Protein AF-A0A2D4FKI7-F1 (afdb_monomer_lite)

InterPro domains:
  IPR027094 Mitofusin family [PTHR10465] (5-115)
  IPR027417 P-loop containing nucleoside triphosphate hydrolase [G3DSA:3.40.50.300] (3-115)
  IPR030381 Dynamin-type guanine nucleotide-binding (G) domain [PS51718] (1-115)
  IPR045063 Dynamin, N-terminal [PF00350] (7-113)

Sequence (115 aa):
EYMGGSEEKKSVKTVNQLAHALHQDELLTAGGLVSIMWPNSKCPLLKDDLVLMDSPGIDVTTELDSWIDKFCLDADVFVLVANSESTLMQTEKQFFHKVNARLSRPNIFILNNRW

Organism: Micrurus corallinus (NCBI:txid54390)

Radius of gyration: 16.07 Å; chains: 1; bounding box: 37×36×41 Å

Foldseek 3Di:
DDPDDDPDDDDDPDPVSVVVVCVPPPVDDQPDDDDDDDDCVVPVCVVVVDDDDDHPDLVPDPPLLVCCVPPVLPDQEEEAAAALVDDDDPSSVVSVVSNCVNDPDRHYHYHHPPD

Structure (mmCIF, N/CA/C/O backbone):
data_AF-A0A2D4FKI7-F1
#
_entry.id   AF-A0A2D4FKI7-F1
#
loop_
_atom_site.group_PDB
_atom_site.id
_atom_site.type_symbol
_atom_site.label_atom_id
_atom_site.label_alt_id
_atom_site.label_comp_id
_atom_site.label_asym_id
_atom_site.label_entity_id
_atom_site.label_seq_id
_atom_site.pdbx_PDB_ins_code
_atom_site.Cartn_x
_atom_site.Cartn_y
_atom_site.Cartn_z
_atom_site.occupancy
_atom_site.B_iso_or_equiv
_atom_site.auth_seq_id
_atom_site.auth_comp_id
_atom_site.auth_asym_id
_atom_site.auth_atom_id
_atom_site.pdbx_PDB_model_num
ATOM 1 N N . GLU A 1 1 ? 10.498 -5.648 20.165 1.00 30.94 1 GLU A N 1
ATOM 2 C CA . GLU A 1 1 ? 10.138 -4.470 20.979 1.00 30.94 1 GLU A CA 1
ATOM 3 C C . GLU A 1 1 ? 8.803 -3.951 20.477 1.00 30.94 1 GLU A C 1
ATOM 5 O O . GLU A 1 1 ? 8.653 -3.754 19.277 1.00 30.94 1 GLU A O 1
ATOM 10 N N . TYR A 1 2 ? 7.808 -3.864 21.357 1.00 33.81 2 TYR A N 1
ATOM 11 C CA . TYR A 1 2 ? 6.473 -3.373 21.020 1.00 33.81 2 TYR A CA 1
ATOM 12 C C . TYR A 1 2 ? 6.554 -1.850 20.877 1.00 33.81 2 TYR A C 1
ATOM 14 O O . TYR A 1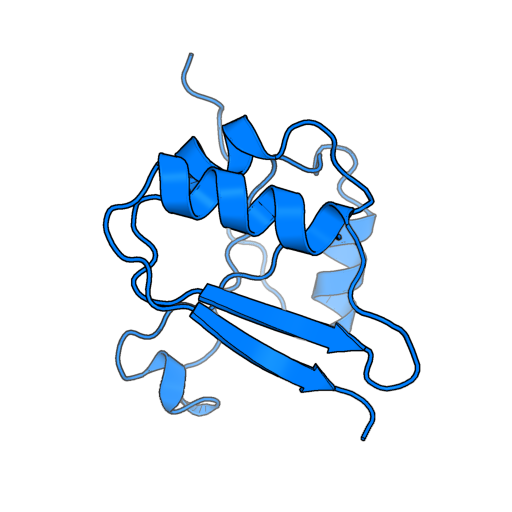 2 ? 6.754 -1.155 21.871 1.00 33.81 2 TYR A O 1
ATOM 22 N N . MET A 1 3 ? 6.470 -1.331 19.649 1.00 40.44 3 MET A N 1
ATOM 23 C CA . MET A 1 3 ? 6.365 0.111 19.434 1.00 40.44 3 MET A CA 1
ATOM 24 C C . MET A 1 3 ? 4.999 0.573 19.937 1.00 40.44 3 MET A C 1
ATOM 26 O O . MET A 1 3 ? 3.968 0.134 19.430 1.00 40.44 3 MET A O 1
ATOM 30 N N . GLY A 1 4 ? 5.012 1.430 20.958 1.00 36.44 4 GLY A N 1
ATOM 31 C CA . GLY A 1 4 ? 3.827 2.080 21.497 1.00 36.44 4 GLY A CA 1
ATOM 32 C C . GLY A 1 4 ? 3.175 2.952 20.434 1.00 36.44 4 GLY A C 1
ATOM 33 O O . GLY A 1 4 ? 3.571 4.095 20.231 1.00 36.44 4 GLY A O 1
ATOM 34 N N . GLY A 1 5 ? 2.175 2.401 19.753 1.00 48.09 5 GLY A N 1
ATOM 35 C CA . GLY A 1 5 ? 1.208 3.200 19.024 1.00 48.09 5 GLY A CA 1
ATOM 36 C C . GLY A 1 5 ? 0.340 3.930 20.039 1.00 48.09 5 GLY A C 1
ATOM 37 O O . GLY A 1 5 ? -0.255 3.310 20.918 1.00 48.09 5 GLY A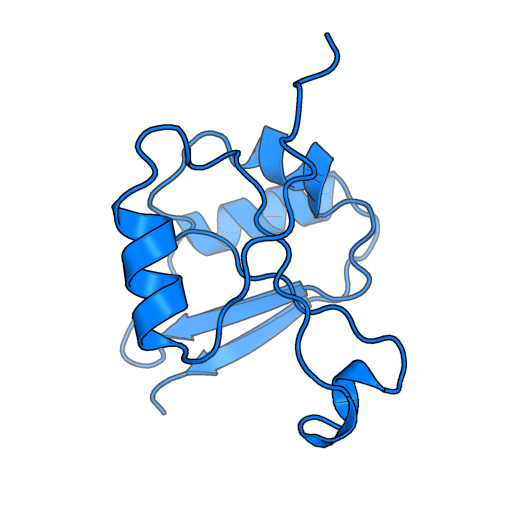 O 1
ATOM 38 N N . SER A 1 6 ? 0.282 5.253 19.939 1.00 53.94 6 SER A N 1
ATOM 39 C CA . SER A 1 6 ? -0.765 6.019 20.601 1.00 53.94 6 SER A CA 1
ATOM 40 C C . SER A 1 6 ? -2.116 5.560 20.036 1.00 53.94 6 SER A C 1
ATOM 42 O O . SER A 1 6 ? -2.419 5.820 18.875 1.00 53.94 6 SER A O 1
ATOM 44 N N . GLU A 1 7 ? -2.938 4.878 20.838 1.00 62.56 7 GLU A N 1
ATOM 45 C CA . GLU A 1 7 ? -4.340 4.566 20.494 1.00 62.56 7 GLU A CA 1
ATOM 46 C C . GLU A 1 7 ? -5.266 5.794 20.644 1.00 62.56 7 GLU A C 1
ATOM 48 O O . GLU A 1 7 ? -6.495 5.682 20.715 1.00 62.56 7 GLU A O 1
ATOM 53 N N . GLU A 1 8 ? -4.692 6.997 20.729 1.00 67.75 8 GLU A N 1
ATOM 54 C CA . GLU A 1 8 ? -5.434 8.225 20.956 1.00 67.75 8 GLU A CA 1
ATOM 55 C C . GLU A 1 8 ? -6.272 8.592 19.725 1.00 67.75 8 GLU A C 1
ATOM 57 O O . GLU A 1 8 ? -5.781 8.999 18.670 1.00 67.75 8 GLU A O 1
ATOM 62 N N . LYS A 1 9 ? -7.592 8.472 19.874 1.00 72.44 9 LYS A N 1
ATOM 63 C CA . LYS A 1 9 ? -8.551 8.827 18.828 1.00 72.44 9 LYS A CA 1
ATOM 64 C C . LYS A 1 9 ? -8.695 10.343 18.745 1.00 72.44 9 LYS A C 1
ATOM 66 O O . LYS A 1 9 ? -9.459 10.947 19.498 1.00 72.44 9 LYS A O 1
ATOM 71 N N . LYS A 1 10 ? -8.008 10.960 17.785 1.00 78.19 10 LYS A N 1
ATOM 72 C CA . LYS A 1 10 ? -8.183 12.382 17.461 1.00 78.19 10 LYS A CA 1
ATOM 73 C C . LYS A 1 10 ? -9.403 12.569 16.554 1.00 78.19 10 LYS A C 1
ATOM 75 O O . LYS A 1 10 ? -9.561 11.888 15.543 1.00 78.19 10 LYS A O 1
ATOM 80 N N . SER A 1 11 ? -10.293 13.493 16.920 1.00 76.38 11 SER A N 1
ATOM 81 C CA . SER A 1 11 ? -11.469 13.808 16.102 1.00 76.38 11 SER A CA 1
ATOM 82 C C . SER A 1 11 ? -11.064 14.649 14.895 1.00 76.38 11 SER A C 1
ATOM 84 O O . SER A 1 11 ? -10.521 15.742 15.046 1.00 76.38 11 SER A O 1
ATOM 86 N N . VAL A 1 12 ? -11.378 14.160 13.699 1.00 75.44 12 VAL A N 1
ATOM 87 C CA . VAL A 1 12 ? -11.111 14.847 12.435 1.00 75.44 12 VAL A CA 1
ATOM 88 C C . VAL A 1 12 ? -12.447 15.200 11.792 1.00 75.44 12 VAL A C 1
ATOM 90 O O . VAL A 1 12 ? -13.220 14.312 11.435 1.00 75.44 12 VAL A O 1
ATOM 93 N N . LYS A 1 13 ? -12.746 16.497 11.650 1.00 75.00 13 LYS A N 1
ATOM 94 C CA . LYS A 1 13 ? -14.001 16.952 11.020 1.00 75.00 13 LYS A CA 1
ATOM 95 C C . LYS A 1 13 ? -13.838 17.231 9.529 1.00 75.00 13 LYS A C 1
ATOM 97 O O . LYS A 1 13 ? -14.811 17.133 8.784 1.00 75.00 13 LYS A O 1
ATOM 102 N N . THR A 1 14 ? -12.630 17.584 9.089 1.00 78.50 14 THR A N 1
ATOM 103 C CA . THR A 1 14 ? -12.321 17.904 7.689 1.00 78.50 14 THR A CA 1
ATOM 104 C C . THR A 1 14 ? -10.970 17.327 7.270 1.00 78.50 14 THR A C 1
ATOM 106 O O . THR A 1 14 ? -10.085 17.129 8.101 1.00 78.50 14 THR A O 1
ATOM 109 N N . VAL A 1 15 ? -10.789 17.103 5.965 1.00 80.19 15 VAL A N 1
ATOM 110 C CA . VAL A 1 15 ? -9.511 16.635 5.397 1.00 80.19 15 VAL A CA 1
ATOM 111 C C . VAL A 1 15 ? -8.385 17.638 5.667 1.00 80.19 15 VAL A C 1
ATOM 113 O O . VAL A 1 15 ? -7.266 17.242 5.962 1.00 80.19 15 VAL A O 1
ATOM 116 N N . ASN A 1 16 ? -8.681 18.940 5.675 1.00 78.19 16 ASN A N 1
ATOM 117 C CA . ASN A 1 16 ? -7.677 19.957 6.000 1.00 78.19 16 ASN A CA 1
ATOM 118 C C . ASN A 1 16 ? -7.199 19.837 7.453 1.00 78.19 16 ASN A C 1
ATOM 120 O O . ASN A 1 16 ? -6.013 19.988 7.719 1.00 78.19 16 ASN A O 1
ATOM 124 N N . GLN A 1 17 ? -8.101 19.536 8.396 1.00 80.62 17 GLN A N 1
ATOM 125 C CA . GLN A 1 17 ? -7.710 19.282 9.786 1.00 80.62 17 GLN A CA 1
ATOM 126 C C . GLN A 1 17 ? -6.841 18.032 9.909 1.00 80.62 17 GLN A C 1
ATOM 128 O O . GLN A 1 17 ? -5.890 18.047 10.682 1.00 80.62 17 GLN A O 1
ATOM 133 N N . LEU A 1 18 ? -7.133 16.986 9.129 1.00 83.06 18 LEU A N 1
ATOM 134 C CA . LEU A 1 18 ? -6.285 15.799 9.057 1.00 83.06 18 LEU A CA 1
ATOM 135 C C . LEU A 1 18 ? -4.883 16.153 8.554 1.00 83.06 18 LEU A C 1
ATOM 137 O O . LEU A 1 18 ? -3.905 15.821 9.209 1.00 83.06 18 LEU A O 1
ATOM 141 N N . ALA A 1 19 ? -4.792 16.866 7.429 1.00 81.81 19 ALA A N 1
ATOM 142 C CA . ALA A 1 19 ? -3.518 17.266 6.839 1.00 81.81 19 ALA A CA 1
ATOM 143 C C . ALA A 1 19 ? -2.682 18.108 7.815 1.00 81.81 19 ALA A C 1
ATOM 145 O O . ALA A 1 19 ? -1.489 17.868 7.979 1.00 81.81 19 ALA A O 1
ATOM 146 N N . HIS A 1 20 ? -3.316 19.048 8.522 1.00 81.81 20 HIS A N 1
ATOM 147 C CA . HIS A 1 20 ? -2.645 19.818 9.567 1.00 81.81 20 HIS A CA 1
ATOM 148 C C . HIS A 1 20 ? -2.202 18.950 10.747 1.00 81.81 20 HIS A C 1
ATOM 150 O O . HIS A 1 20 ? -1.082 19.118 11.215 1.00 81.81 20 HIS A O 1
ATOM 156 N N . ALA A 1 21 ? -3.040 18.024 11.219 1.00 81.94 21 ALA A N 1
ATOM 157 C CA . ALA A 1 21 ? -2.687 17.134 12.322 1.00 81.94 21 ALA A CA 1
ATOM 158 C C . ALA A 1 21 ? -1.498 16.228 11.970 1.00 81.94 21 ALA A C 1
ATOM 160 O O . ALA A 1 21 ? -0.607 16.072 12.795 1.00 81.94 21 ALA A O 1
ATOM 161 N N . LEU A 1 22 ? -1.461 15.696 10.743 1.00 81.56 22 LEU A N 1
ATOM 162 C CA . LEU A 1 22 ? -0.344 14.898 10.229 1.00 81.56 22 LEU A CA 1
ATOM 163 C C . LEU A 1 22 ? 0.940 15.724 10.096 1.00 81.56 22 LEU A C 1
ATOM 165 O O . LEU A 1 22 ? 2.019 15.225 10.380 1.00 81.56 22 LEU A O 1
ATOM 169 N N . HIS A 1 23 ? 0.832 16.987 9.680 1.00 78.56 23 HIS A N 1
ATOM 170 C CA . HIS A 1 23 ? 1.992 17.862 9.514 1.00 78.56 23 HIS A CA 1
ATOM 171 C C . HIS A 1 23 ? 2.592 18.345 10.843 1.00 78.56 23 HIS A C 1
ATOM 173 O O . HIS A 1 23 ? 3.788 18.600 10.918 1.00 78.56 23 HIS A O 1
ATOM 179 N N . GLN A 1 24 ? 1.768 18.520 11.878 1.00 77.75 24 GLN A N 1
ATOM 180 C CA . GLN A 1 24 ? 2.213 18.984 13.199 1.00 77.75 24 GLN A CA 1
ATOM 181 C C . GLN A 1 24 ? 2.829 17.874 14.058 1.00 77.75 24 GLN A C 1
ATOM 183 O O . GLN A 1 24 ? 3.408 18.160 15.103 1.00 77.75 24 GLN A O 1
ATOM 188 N N . ASP A 1 25 ? 2.670 16.616 13.661 1.00 77.50 25 ASP A N 1
ATOM 189 C CA . ASP A 1 25 ? 3.158 15.476 14.420 1.00 77.50 25 ASP A CA 1
ATOM 190 C C . ASP A 1 25 ? 4.588 15.125 13.984 1.00 77.50 25 ASP A C 1
ATOM 192 O O . ASP A 1 25 ? 4.813 14.396 13.022 1.00 77.50 25 ASP A O 1
ATOM 196 N N . GLU A 1 26 ? 5.580 15.662 14.693 1.00 68.50 26 GLU A N 1
ATOM 197 C CA . GLU A 1 26 ? 7.001 15.413 14.400 1.00 68.50 26 GLU A CA 1
ATOM 198 C C . GLU A 1 26 ? 7.428 13.952 14.646 1.00 68.50 26 GLU A C 1
ATOM 200 O O . GLU A 1 26 ? 8.511 13.543 14.228 1.00 68.50 26 GLU A O 1
ATOM 205 N N . LEU A 1 27 ? 6.585 13.148 15.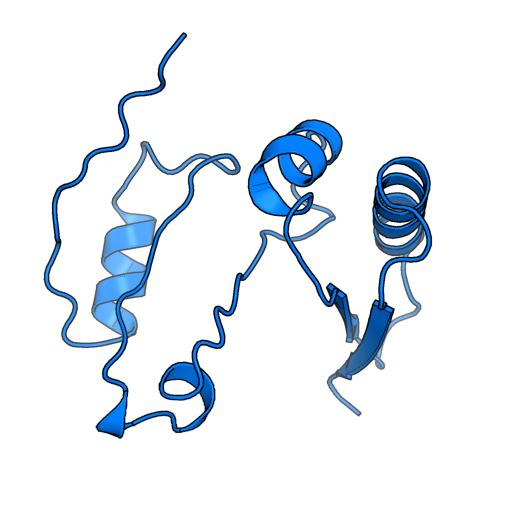307 1.00 70.50 27 LEU A N 1
ATOM 206 C CA . LEU A 1 27 ? 6.837 11.727 15.559 1.00 70.50 27 LEU A CA 1
ATOM 207 C C . LEU A 1 27 ? 6.367 10.832 14.402 1.00 70.50 27 LEU A C 1
ATOM 209 O O . LEU A 1 27 ? 6.709 9.644 14.372 1.00 70.50 27 LEU A O 1
ATOM 213 N N . LEU A 1 28 ? 5.609 11.376 13.441 1.00 71.50 28 LEU A N 1
ATOM 214 C CA . LEU A 1 28 ? 5.179 10.658 12.244 1.00 71.50 28 LEU A CA 1
ATOM 215 C C . LEU A 1 28 ? 6.357 10.475 11.281 1.00 71.50 28 LEU A C 1
ATOM 217 O O . LEU A 1 28 ? 6.627 11.273 10.387 1.00 71.50 28 LEU A O 1
ATOM 221 N N . THR A 1 29 ? 7.081 9.380 11.489 1.00 70.31 29 THR A N 1
ATOM 222 C CA . THR A 1 29 ? 8.109 8.905 10.559 1.00 70.31 29 THR A CA 1
ATOM 223 C C . THR A 1 29 ? 7.475 8.177 9.378 1.00 70.31 29 THR A C 1
ATOM 225 O O . THR A 1 29 ? 6.307 7.796 9.435 1.00 70.31 29 THR A O 1
ATOM 228 N N . ALA A 1 30 ? 8.261 7.921 8.323 1.00 67.38 30 ALA A N 1
ATOM 229 C CA . ALA A 1 30 ? 7.806 7.110 7.197 1.00 67.38 30 ALA A CA 1
ATOM 230 C C . ALA A 1 30 ? 7.186 5.790 7.695 1.00 67.38 30 ALA A C 1
ATOM 232 O O . ALA A 1 30 ? 6.062 5.485 7.341 1.00 67.38 30 ALA A O 1
ATOM 233 N N . GLY A 1 31 ? 7.827 5.061 8.612 1.00 69.06 31 GLY A N 1
ATOM 234 C CA . GLY A 1 31 ? 7.290 3.797 9.140 1.00 69.06 31 GLY A CA 1
ATOM 235 C C . GLY A 1 31 ? 6.064 3.901 10.064 1.00 69.06 31 GLY A C 1
ATOM 236 O O . GLY A 1 31 ? 5.667 2.879 10.627 1.00 69.06 31 GLY A O 1
ATOM 237 N N . GLY A 1 32 ? 5.500 5.094 10.275 1.00 77.19 32 GLY A N 1
ATOM 238 C CA . GLY A 1 32 ? 4.297 5.310 11.073 1.00 77.19 32 GLY A CA 1
ATOM 239 C C . GLY A 1 32 ? 3.019 4.985 10.295 1.00 77.19 32 GLY A C 1
ATOM 240 O O . GLY A 1 32 ? 2.880 5.349 9.132 1.00 77.19 32 GLY A O 1
ATOM 241 N N . LEU A 1 33 ? 2.062 4.327 10.953 1.00 81.75 33 LEU A N 1
ATOM 242 C CA . LEU A 1 33 ? 0.743 4.039 10.387 1.00 81.75 33 LEU A CA 1
ATOM 243 C C . LEU A 1 33 ? -0.307 4.949 11.025 1.00 81.75 33 LEU A C 1
ATOM 245 O O . LEU A 1 33 ? -0.430 4.997 12.249 1.00 81.75 33 LEU A O 1
ATOM 249 N N . VAL A 1 34 ? -1.109 5.614 10.195 1.00 84.56 34 VAL A N 1
ATOM 250 C CA . VAL A 1 34 ? -2.268 6.389 10.648 1.00 84.56 34 VAL A CA 1
ATOM 251 C C . VAL A 1 34 ? -3.537 5.752 10.114 1.00 84.56 34 VAL A C 1
ATOM 253 O O . VAL A 1 34 ? -3.746 5.683 8.907 1.00 84.56 34 VAL A O 1
ATOM 256 N N . SER A 1 35 ? -4.407 5.316 11.023 1.00 86.12 35 SER A N 1
ATOM 257 C CA . SER A 1 35 ? -5.721 4.782 10.666 1.00 86.12 35 SER A CA 1
ATOM 258 C C . SER A 1 35 ? -6.772 5.893 10.647 1.00 86.12 35 SER A C 1
ATOM 260 O O . SER A 1 35 ? -7.015 6.559 11.658 1.00 86.12 35 SER A O 1
ATOM 262 N N . ILE A 1 36 ? -7.406 6.101 9.490 1.00 85.88 36 ILE A N 1
ATOM 263 C CA . ILE A 1 36 ? -8.466 7.097 9.304 1.00 85.88 36 ILE A CA 1
ATOM 264 C C . ILE A 1 36 ? -9.815 6.380 9.321 1.00 85.88 36 ILE A C 1
ATOM 266 O O . ILE A 1 36 ? -10.204 5.724 8.357 1.00 85.88 36 ILE A O 1
ATOM 270 N N . MET A 1 37 ? -10.569 6.557 10.404 1.00 86.56 37 MET A N 1
ATOM 271 C CA . MET A 1 37 ? -11.922 6.008 10.519 1.00 86.56 37 MET A CA 1
ATOM 272 C C . MET A 1 37 ? -12.920 6.917 9.790 1.00 86.56 37 MET A C 1
ATOM 274 O O . MET A 1 37 ? -13.330 7.954 10.317 1.00 86.56 37 MET A O 1
ATOM 278 N N . TRP A 1 38 ? -13.307 6.544 8.569 1.00 85.69 38 TRP A N 1
ATOM 279 C CA . TRP A 1 38 ? -14.240 7.323 7.751 1.00 85.69 38 TRP A CA 1
ATOM 280 C C . TRP A 1 38 ? -15.686 6.797 7.847 1.00 85.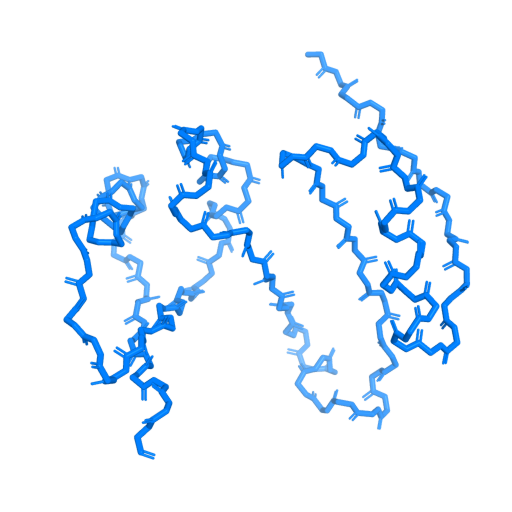69 38 TRP A C 1
ATOM 282 O O . TRP A 1 38 ? -15.887 5.591 7.961 1.00 85.69 38 TRP A O 1
ATOM 292 N N . PRO A 1 39 ? -16.728 7.655 7.790 1.00 85.06 39 PRO A N 1
ATOM 293 C CA . PRO A 1 39 ? -18.113 7.195 7.883 1.00 85.06 39 PRO A CA 1
ATOM 294 C C . PRO A 1 39 ? -18.536 6.305 6.702 1.00 85.06 39 PRO A C 1
ATOM 296 O O . PRO A 1 39 ? -18.576 6.767 5.558 1.00 85.06 39 PRO A O 1
ATOM 299 N N . ASN A 1 40 ? -18.987 5.080 6.993 1.00 85.25 40 ASN A N 1
ATOM 300 C CA . ASN A 1 40 ? -19.479 4.117 5.991 1.00 85.25 40 ASN A CA 1
ATOM 301 C C . ASN A 1 40 ? -20.684 4.636 5.185 1.00 85.25 40 ASN A C 1
ATOM 303 O O . ASN A 1 40 ? -20.928 4.197 4.067 1.00 85.25 40 ASN A O 1
ATOM 307 N N . SER A 1 41 ? -21.436 5.609 5.713 1.00 86.50 41 SER A N 1
ATOM 308 C CA . SER A 1 41 ? -22.544 6.246 4.987 1.00 86.50 41 SER A CA 1
ATOM 309 C C . SER A 1 41 ? -22.093 7.074 3.781 1.00 86.50 41 SER A C 1
ATOM 311 O O . SER A 1 41 ? -22.897 7.327 2.888 1.00 86.50 41 SER A O 1
ATOM 313 N N . LYS A 1 42 ? -20.826 7.507 3.747 1.00 85.44 42 LYS A N 1
ATOM 314 C CA . LYS A 1 42 ? -20.268 8.339 2.671 1.00 85.44 42 LYS A CA 1
ATOM 315 C C . LYS A 1 42 ? -19.531 7.539 1.600 1.00 85.44 42 LYS A C 1
ATOM 317 O O . LYS A 1 42 ? -19.296 8.075 0.524 1.00 85.44 42 LYS A O 1
ATOM 322 N N . CYS A 1 43 ? -19.137 6.302 1.891 1.00 84.06 43 CYS A N 1
ATOM 323 C CA . CYS A 1 43 ? -18.378 5.459 0.976 1.00 84.06 43 CYS A CA 1
ATOM 324 C C . CYS A 1 43 ? -18.894 4.017 1.064 1.00 84.06 43 CYS A C 1
ATOM 326 O O . CYS A 1 43 ? -18.596 3.342 2.050 1.00 84.06 43 CYS A O 1
ATOM 328 N N . PRO A 1 44 ? -19.647 3.535 0.056 1.00 86.00 44 PRO A N 1
ATOM 329 C CA . PRO A 1 44 ? -20.132 2.157 0.026 1.00 86.00 44 PRO A CA 1
ATOM 330 C C . PRO A 1 44 ? -19.006 1.125 0.119 1.00 86.00 44 PRO A C 1
ATOM 332 O O . PRO A 1 44 ? -19.180 0.114 0.779 1.00 86.00 44 PRO A O 1
ATOM 335 N N . LEU A 1 45 ? -17.832 1.418 -0.450 1.00 84.81 45 LEU A N 1
ATOM 336 C CA . LEU A 1 45 ? -16.686 0.505 -0.424 1.00 84.81 45 LEU A CA 1
ATOM 337 C C . LEU A 1 45 ? -16.261 0.142 1.007 1.00 84.81 45 LEU A C 1
ATOM 339 O O . LEU A 1 45 ? -16.038 -1.023 1.301 1.00 84.81 45 LEU A O 1
ATOM 343 N N . LEU A 1 46 ? -16.227 1.119 1.920 1.00 84.56 46 LEU A N 1
ATOM 344 C CA . LEU A 1 46 ? -15.859 0.887 3.326 1.00 84.56 46 LEU A CA 1
ATOM 345 C C . LEU A 1 46 ? -16.933 0.121 4.110 1.00 84.56 46 LEU A C 1
ATOM 347 O O . LEU A 1 46 ? -16.676 -0.368 5.206 1.00 84.56 46 LEU A O 1
ATOM 351 N N . LYS A 1 47 ? -18.162 0.064 3.587 1.00 84.25 47 LYS A N 1
ATOM 352 C CA . LYS A 1 47 ? -19.248 -0.712 4.188 1.00 84.25 47 LYS A CA 1
ATOM 353 C C . LYS A 1 47 ? -19.080 -2.208 3.918 1.00 84.25 47 LYS A C 1
ATOM 355 O O . LYS A 1 47 ? -19.528 -3.002 4.737 1.00 84.25 47 LYS A O 1
ATOM 360 N N . ASP A 1 48 ? -18.443 -2.561 2.808 1.00 87.56 48 ASP A N 1
ATOM 361 C CA . ASP A 1 48 ? -18.241 -3.940 2.363 1.00 87.56 48 ASP A CA 1
ATOM 362 C C . ASP A 1 48 ? -16.874 -4.487 2.831 1.00 87.56 48 ASP A C 1
ATOM 364 O O . ASP A 1 48 ? -16.203 -5.208 2.099 1.00 87.56 48 ASP A O 1
ATOM 368 N N . ASP A 1 49 ? -16.448 -4.096 4.040 1.00 84.38 49 ASP A N 1
ATOM 369 C CA . ASP A 1 49 ? -15.189 -4.484 4.699 1.00 84.38 49 ASP A CA 1
ATOM 370 C C . ASP A 1 49 ? -13.900 -4.195 3.899 1.00 84.38 49 ASP A C 1
ATOM 372 O O . ASP A 1 49 ? -12.841 -4.760 4.174 1.00 84.38 49 ASP A O 1
ATOM 376 N N . LEU A 1 50 ? -13.945 -3.262 2.939 1.00 87.94 50 LEU A N 1
ATOM 377 C CA . LEU A 1 50 ? -12.745 -2.821 2.230 1.00 87.94 50 L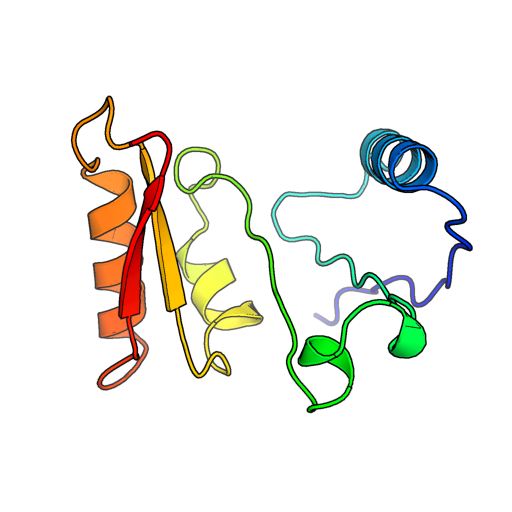EU A CA 1
ATOM 378 C C . LEU A 1 50 ? -11.917 -1.868 3.097 1.00 87.94 50 LEU A C 1
ATOM 380 O O . LEU A 1 50 ? -12.391 -0.806 3.509 1.00 87.94 50 LEU A O 1
ATOM 384 N N . VAL A 1 51 ? -10.638 -2.195 3.270 1.00 90.44 51 VAL A N 1
ATOM 385 C CA . VAL A 1 51 ? -9.632 -1.291 3.834 1.00 90.44 51 VAL A CA 1
ATOM 386 C C . VAL A 1 51 ? -8.749 -0.774 2.705 1.00 90.44 51 VAL A C 1
ATOM 388 O O . VAL A 1 51 ? -8.216 -1.543 1.910 1.00 90.44 51 VAL A O 1
ATOM 391 N N . LEU A 1 52 ? -8.602 0.547 2.632 1.00 90.38 52 LEU A N 1
ATOM 392 C CA . LEU A 1 52 ? -7.696 1.209 1.698 1.00 90.38 52 LEU A CA 1
ATOM 393 C C . LEU A 1 52 ? -6.486 1.715 2.476 1.00 90.38 52 LEU A C 1
ATOM 395 O O . LEU A 1 52 ? -6.643 2.441 3.458 1.00 90.38 52 LEU A O 1
ATOM 399 N N . MET A 1 53 ? -5.294 1.345 2.020 1.00 89.19 53 MET A N 1
ATOM 400 C CA . MET A 1 53 ? -4.031 1.814 2.574 1.00 89.19 53 MET A CA 1
ATOM 401 C C . MET A 1 53 ? -3.323 2.681 1.538 1.00 89.19 53 MET A C 1
ATOM 403 O O . MET A 1 53 ? -3.166 2.269 0.390 1.00 89.19 53 MET A O 1
ATOM 407 N N . ASP A 1 54 ? -2.905 3.872 1.958 1.00 88.44 54 ASP A N 1
ATOM 408 C CA . ASP A 1 54 ? -2.029 4.739 1.176 1.00 88.44 54 ASP A CA 1
ATOM 409 C C . ASP A 1 54 ? -0.595 4.618 1.703 1.00 88.44 54 ASP A C 1
ATOM 411 O O . ASP A 1 54 ? -0.379 4.514 2.914 1.00 88.44 54 ASP A O 1
ATOM 415 N N . SER A 1 55 ? 0.377 4.611 0.793 1.00 85.81 55 SER A N 1
ATOM 416 C CA . SER A 1 55 ? 1.799 4.479 1.109 1.00 85.81 55 SER A CA 1
ATOM 417 C C . SER A 1 55 ? 2.559 5.737 0.683 1.00 85.81 55 SER A C 1
ATOM 419 O O . SER A 1 55 ? 2.238 6.319 -0.352 1.00 85.81 55 SER A O 1
ATOM 421 N N . PRO A 1 56 ? 3.627 6.134 1.391 1.00 82.81 56 PRO A N 1
ATOM 422 C CA . PRO A 1 56 ? 4.569 7.138 0.926 1.00 82.81 56 PRO A CA 1
ATOM 423 C C . PRO A 1 56 ? 5.139 6.785 -0.445 1.00 82.81 56 PRO A C 1
ATOM 425 O O . PRO A 1 56 ? 5.168 5.620 -0.848 1.00 82.81 56 PRO A O 1
ATOM 428 N N . GLY A 1 57 ? 5.647 7.806 -1.135 1.00 81.00 57 GLY A N 1
ATOM 429 C CA . GLY A 1 57 ? 6.302 7.631 -2.426 1.00 81.00 57 GLY A CA 1
ATOM 430 C C . GLY A 1 57 ? 7.409 6.578 -2.360 1.00 81.00 57 GLY A C 1
ATOM 431 O O . GLY A 1 57 ? 8.255 6.598 -1.462 1.00 81.00 57 GLY A O 1
ATOM 432 N N . ILE A 1 58 ? 7.403 5.658 -3.329 1.00 79.25 58 ILE A N 1
ATOM 433 C CA . ILE A 1 58 ? 8.394 4.573 -3.452 1.00 79.25 58 ILE A CA 1
ATOM 434 C C . ILE A 1 58 ? 9.821 5.140 -3.591 1.00 79.25 58 ILE A C 1
ATOM 436 O O . ILE A 1 58 ? 10.797 4.486 -3.237 1.00 79.25 58 ILE A O 1
ATOM 440 N N . ASP A 1 59 ? 9.947 6.369 -4.084 1.00 74.00 59 ASP A N 1
ATOM 441 C CA . ASP A 1 59 ? 11.186 7.129 -4.234 1.00 74.00 59 ASP A CA 1
ATOM 442 C C . ASP A 1 59 ? 11.693 7.784 -2.936 1.00 74.00 59 ASP A C 1
ATOM 444 O O . ASP A 1 59 ? 12.857 8.177 -2.870 1.00 74.00 59 ASP A O 1
ATOM 448 N N . VAL A 1 60 ? 10.857 7.886 -1.899 1.00 68.81 60 VAL A N 1
ATOM 449 C CA . VAL A 1 60 ? 11.179 8.607 -0.654 1.00 68.81 60 VAL A CA 1
ATOM 450 C C . VAL A 1 60 ? 11.801 7.694 0.407 1.00 68.81 60 VAL A C 1
ATOM 452 O O . VAL A 1 60 ? 12.558 8.163 1.257 1.00 68.81 60 VAL A O 1
ATOM 455 N N . THR A 1 61 ? 11.510 6.390 0.380 1.00 67.00 61 THR A N 1
ATOM 456 C CA . THR A 1 61 ? 11.940 5.446 1.422 1.00 67.00 61 THR A CA 1
ATOM 457 C C . THR A 1 61 ? 12.846 4.344 0.878 1.00 67.00 61 THR A C 1
ATOM 459 O O . THR A 1 61 ? 12.529 3.660 -0.092 1.00 67.00 61 THR A O 1
ATOM 462 N N . THR A 1 62 ? 13.989 4.133 1.532 1.00 68.00 62 THR A N 1
ATOM 463 C CA . THR A 1 62 ? 14.897 3.008 1.254 1.00 68.00 62 THR A CA 1
ATOM 464 C C . THR A 1 62 ? 14.517 1.749 2.038 1.00 68.00 62 THR A C 1
ATOM 466 O O . THR A 1 62 ? 14.978 0.655 1.712 1.00 68.00 62 THR A O 1
ATOM 469 N N . GLU A 1 63 ? 13.633 1.871 3.032 1.00 69.31 63 GLU A N 1
ATOM 470 C CA . GLU A 1 63 ? 13.229 0.796 3.947 1.00 69.31 63 GLU A CA 1
ATOM 471 C C . GLU A 1 63 ? 11.996 0.016 3.457 1.00 69.31 63 GLU A C 1
ATOM 473 O O . GLU A 1 63 ? 11.212 -0.503 4.252 1.00 69.31 63 GLU A O 1
ATOM 478 N N . LEU A 1 64 ? 11.821 -0.100 2.136 1.00 74.00 64 LEU A N 1
ATOM 479 C CA . LEU A 1 64 ? 10.669 -0.762 1.508 1.00 74.00 64 LEU A CA 1
ATOM 480 C C . LEU A 1 64 ? 10.469 -2.214 1.975 1.00 74.00 64 LEU A C 1
ATOM 482 O O . LEU A 1 64 ? 9.339 -2.680 2.037 1.00 74.00 64 LEU A O 1
ATOM 486 N N . ASP A 1 65 ? 11.537 -2.929 2.337 1.00 78.12 65 ASP A N 1
ATOM 487 C CA . ASP A 1 65 ? 11.424 -4.320 2.805 1.00 78.12 65 ASP A CA 1
ATOM 488 C C . ASP A 1 65 ? 10.676 -4.412 4.142 1.00 78.12 65 ASP A C 1
ATOM 490 O O . ASP A 1 65 ? 9.777 -5.234 4.297 1.00 78.12 65 ASP A O 1
ATOM 494 N N . SER A 1 66 ? 10.990 -3.512 5.079 1.00 82.56 66 SER A N 1
ATOM 495 C CA . SER A 1 66 ? 10.321 -3.423 6.384 1.00 82.56 66 SER A CA 1
ATOM 496 C C . SER A 1 66 ? 8.840 -3.077 6.226 1.00 82.56 66 SER A C 1
ATOM 498 O O . SER A 1 66 ? 7.995 -3.582 6.960 1.00 82.56 66 SER A O 1
ATOM 500 N N . TRP A 1 67 ? 8.516 -2.245 5.235 1.00 80.88 67 TRP A N 1
ATOM 501 C CA . TRP A 1 67 ? 7.141 -1.892 4.895 1.00 80.88 67 TRP A CA 1
ATOM 502 C C . TRP A 1 67 ? 6.350 -3.066 4.346 1.00 80.88 67 TRP A C 1
ATOM 504 O O . TRP A 1 67 ? 5.233 -3.304 4.798 1.00 80.88 67 TRP A O 1
ATOM 514 N N . ILE A 1 68 ? 6.941 -3.807 3.406 1.00 82.62 68 ILE A N 1
ATOM 515 C CA . ILE A 1 68 ? 6.302 -4.988 2.827 1.00 82.62 68 ILE A CA 1
ATOM 516 C C . ILE A 1 68 ? 6.003 -5.998 3.935 1.00 82.62 68 ILE A C 1
ATOM 518 O O . ILE A 1 68 ? 4.877 -6.480 4.041 1.00 82.62 68 ILE A O 1
ATOM 522 N N . ASP A 1 69 ? 6.987 -6.259 4.797 1.00 84.12 69 ASP A N 1
ATOM 523 C CA . ASP A 1 69 ? 6.861 -7.240 5.872 1.00 84.12 69 ASP A CA 1
ATOM 524 C C . ASP A 1 69 ? 5.849 -6.802 6.958 1.00 84.12 69 ASP A C 1
ATOM 526 O O . ASP A 1 69 ? 5.234 -7.652 7.599 1.00 84.12 69 ASP A O 1
ATOM 530 N N . LYS A 1 70 ? 5.642 -5.493 7.174 1.00 83.25 70 LYS A N 1
ATOM 531 C CA . LYS A 1 70 ? 4.709 -4.970 8.193 1.00 83.25 70 LYS A CA 1
ATOM 532 C C . LYS A 1 70 ? 3.279 -4.761 7.703 1.00 83.25 70 LYS A C 1
ATOM 534 O O . LYS A 1 70 ? 2.357 -4.964 8.485 1.00 83.25 70 LYS A O 1
ATOM 539 N N . PHE A 1 71 ? 3.108 -4.286 6.471 1.00 82.25 71 PHE A N 1
ATOM 540 C CA . PHE A 1 71 ? 1.841 -3.714 6.000 1.00 82.25 71 PHE A CA 1
ATOM 541 C C . PHE A 1 71 ? 1.303 -4.350 4.717 1.00 82.25 71 PHE A C 1
ATOM 543 O O . PHE A 1 71 ? 0.186 -4.045 4.315 1.00 82.25 71 PHE A O 1
ATOM 550 N N . CYS A 1 72 ? 2.099 -5.173 4.029 1.00 83.25 72 CYS A N 1
ATOM 551 C CA . CYS A 1 72 ? 1.712 -5.739 2.738 1.00 83.25 72 CYS A CA 1
ATOM 552 C C . CYS A 1 72 ? 1.4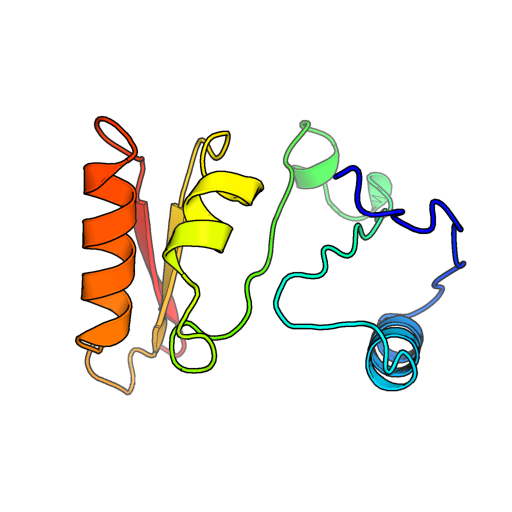73 -7.250 2.776 1.00 83.25 72 CYS A C 1
ATOM 554 O O . CYS A 1 72 ? 0.978 -7.795 1.796 1.00 83.25 72 CYS A O 1
ATOM 556 N N . LEU A 1 73 ? 1.838 -7.952 3.854 1.00 84.06 73 LEU A N 1
ATOM 557 C CA . LEU A 1 73 ? 1.722 -9.416 3.905 1.00 84.06 73 LEU A CA 1
ATOM 558 C C . LEU A 1 73 ? 0.272 -9.918 3.895 1.00 84.06 73 LEU A C 1
ATOM 560 O O . LEU A 1 73 ? 0.020 -11.036 3.451 1.00 84.06 73 LEU A O 1
ATOM 564 N N . ASP A 1 74 ? -0.658 -9.103 4.379 1.00 86.88 74 ASP A N 1
ATOM 565 C CA . ASP A 1 74 ? -2.096 -9.358 4.450 1.00 86.88 74 ASP A CA 1
ATOM 566 C C . ASP A 1 74 ? -2.891 -8.664 3.334 1.00 86.88 74 ASP A C 1
ATOM 568 O O . ASP A 1 74 ? -4.111 -8.784 3.280 1.00 86.88 74 ASP A O 1
ATOM 572 N N . ALA A 1 75 ? -2.218 -7.961 2.420 1.00 89.50 75 ALA A N 1
ATOM 573 C CA . ALA A 1 75 ? -2.882 -7.288 1.316 1.00 89.50 75 ALA A CA 1
ATOM 574 C C . ALA A 1 75 ? -3.305 -8.286 0.223 1.00 89.50 75 ALA A C 1
ATOM 576 O O . ALA A 1 75 ? -2.470 -8.938 -0.410 1.00 89.50 75 ALA A O 1
ATOM 577 N N . ASP A 1 76 ? -4.608 -8.347 -0.060 1.00 90.50 76 ASP A N 1
ATOM 578 C CA . ASP A 1 76 ? -5.154 -9.182 -1.137 1.00 90.50 76 ASP A CA 1
ATOM 579 C C . ASP A 1 76 ? -4.840 -8.631 -2.536 1.00 90.50 76 ASP A C 1
ATOM 581 O O . ASP A 1 76 ? -4.678 -9.386 -3.503 1.00 90.50 76 ASP A O 1
ATOM 585 N N . VAL A 1 77 ? -4.793 -7.301 -2.659 1.00 92.25 77 VAL A N 1
ATOM 586 C CA . VAL A 1 77 ? -4.647 -6.577 -3.924 1.00 92.25 77 VAL A CA 1
ATOM 587 C C . VAL A 1 77 ? -3.675 -5.414 -3.764 1.00 92.25 77 VAL A C 1
ATOM 589 O O . VAL A 1 77 ? -3.799 -4.603 -2.852 1.00 92.25 77 VAL A O 1
ATOM 592 N N . PHE A 1 78 ? -2.756 -5.290 -4.718 1.00 92.19 78 PHE A N 1
ATOM 593 C CA . PHE A 1 78 ? -1.839 -4.169 -4.850 1.00 92.19 78 PHE A CA 1
ATOM 594 C C . PHE A 1 78 ? -2.191 -3.329 -6.070 1.00 92.19 78 PHE A C 1
ATOM 596 O O . PHE A 1 78 ? -2.469 -3.859 -7.147 1.00 92.19 78 PHE A O 1
ATOM 603 N N . VAL A 1 79 ? -2.115 -2.009 -5.924 1.00 92.81 79 VAL A N 1
ATOM 604 C CA . VAL A 1 79 ? -2.394 -1.062 -7.005 1.00 92.81 79 VAL A CA 1
ATOM 605 C C . VAL A 1 79 ? -1.188 -0.148 -7.196 1.00 92.81 79 VAL A C 1
ATOM 607 O O . VAL A 1 79 ? -0.858 0.641 -6.318 1.00 92.81 79 VAL A O 1
ATOM 610 N N . LEU A 1 80 ? -0.531 -0.241 -8.352 1.00 91.00 80 LEU A N 1
ATOM 611 C CA . LEU A 1 80 ? 0.499 0.702 -8.779 1.00 91.00 80 LEU A CA 1
ATOM 612 C C . LEU A 1 80 ? -0.155 1.861 -9.524 1.00 91.00 80 LEU A C 1
ATOM 614 O O . LEU A 1 80 ? -0.658 1.679 -10.632 1.00 91.00 80 LEU A O 1
ATOM 618 N N . VAL A 1 81 ? -0.119 3.053 -8.938 1.00 90.25 81 VAL A N 1
ATOM 619 C CA . VAL A 1 81 ? -0.558 4.284 -9.600 1.00 90.25 81 VAL A CA 1
ATOM 620 C C . VAL A 1 81 ? 0.635 4.903 -10.327 1.00 90.25 81 VAL A C 1
ATOM 622 O O . VAL A 1 81 ? 1.431 5.617 -9.727 1.00 90.25 81 VAL A O 1
ATOM 625 N N . ALA A 1 82 ? 0.764 4.612 -11.619 1.00 88.56 82 ALA A N 1
ATOM 626 C CA . ALA A 1 82 ? 1.809 5.163 -12.475 1.00 88.56 82 ALA A CA 1
ATOM 627 C C . ALA A 1 82 ? 1.350 6.484 -13.107 1.00 88.56 82 ALA A C 1
ATOM 629 O O . ALA A 1 82 ? 0.187 6.637 -13.474 1.00 88.56 82 ALA A O 1
ATOM 630 N N . ASN A 1 83 ? 2.260 7.441 -13.274 1.00 86.44 83 ASN A N 1
ATOM 631 C CA . ASN A 1 83 ? 1.981 8.663 -14.029 1.00 86.44 83 ASN A CA 1
ATOM 632 C C . ASN A 1 83 ? 2.115 8.389 -15.535 1.00 86.44 83 ASN A C 1
ATOM 634 O O . ASN A 1 83 ? 3.222 8.118 -15.993 1.00 86.44 83 ASN A O 1
ATOM 638 N N . SER A 1 84 ? 1.032 8.494 -16.309 1.00 85.81 84 SER A N 1
ATOM 639 C CA . SER A 1 84 ? 1.050 8.219 -17.754 1.00 85.81 84 SER A CA 1
ATOM 640 C C . SER A 1 84 ? 1.825 9.232 -18.586 1.00 85.81 84 SER A C 1
ATOM 642 O O . SER A 1 84 ? 2.261 8.911 -19.689 1.00 85.81 84 SER A O 1
ATOM 644 N N . GLU A 1 85 ? 2.013 10.447 -18.072 1.00 85.75 85 GLU A N 1
ATOM 645 C CA . GLU A 1 85 ? 2.866 11.458 -18.704 1.00 85.75 85 GLU A CA 1
ATOM 646 C C . GLU A 1 85 ? 4.362 11.113 -18.564 1.00 85.75 85 GLU A C 1
ATOM 648 O O . GLU A 1 85 ? 5.221 11.768 -19.151 1.00 85.75 85 GLU A O 1
ATOM 653 N N . SER A 1 86 ? 4.700 10.103 -17.755 1.00 80.12 86 SER A N 1
ATOM 654 C CA . SER A 1 86 ? 6.061 9.647 -17.478 1.00 80.12 86 SER A CA 1
ATOM 655 C C . SER A 1 86 ? 6.222 8.157 -17.788 1.00 80.12 86 SER A C 1
ATOM 657 O O . SER A 1 86 ? 5.262 7.407 -17.932 1.00 80.12 86 SER A O 1
ATOM 659 N N . THR A 1 87 ? 7.467 7.699 -17.916 1.00 81.19 87 THR A N 1
ATOM 660 C CA . THR A 1 87 ? 7.743 6.259 -18.027 1.00 81.19 87 THR A CA 1
ATOM 661 C C . THR A 1 87 ? 7.816 5.643 -16.635 1.00 81.19 87 THR A C 1
ATOM 663 O O . THR A 1 87 ? 8.432 6.224 -15.744 1.00 81.19 87 THR A O 1
ATOM 666 N N . LEU A 1 88 ? 7.237 4.450 -16.477 1.00 80.50 88 LEU A N 1
ATOM 667 C CA . LEU A 1 88 ? 7.285 3.671 -15.238 1.00 80.50 88 LEU A CA 1
ATOM 668 C C . LEU A 1 88 ? 8.741 3.462 -14.794 1.00 80.50 88 LEU A C 1
ATOM 670 O O . LEU A 1 88 ? 9.560 2.894 -15.531 1.00 80.50 88 LEU A O 1
ATOM 674 N N . MET A 1 89 ? 9.063 3.952 -13.601 1.00 81.94 89 MET A N 1
ATOM 675 C CA . MET A 1 89 ? 10.420 4.042 -13.085 1.00 81.94 89 MET A CA 1
ATOM 676 C C . MET A 1 89 ? 10.935 2.685 -12.603 1.00 81.94 89 MET A C 1
ATOM 678 O O . MET A 1 89 ? 10.189 1.783 -12.216 1.00 81.94 89 MET A O 1
ATOM 682 N N . GLN A 1 90 ? 12.261 2.526 -12.606 1.00 83.56 90 GLN A N 1
ATOM 683 C CA . GLN A 1 90 ? 12.887 1.284 -12.149 1.00 83.56 90 GLN A CA 1
ATOM 684 C C . GLN A 1 90 ? 12.646 1.032 -10.652 1.00 83.56 90 GLN A C 1
ATOM 686 O O . GLN A 1 90 ? 12.535 -0.123 -10.249 1.00 83.56 90 GLN A O 1
ATOM 691 N N . THR A 1 91 ? 12.529 2.091 -9.849 1.00 82.94 91 THR A N 1
ATOM 692 C CA . THR A 1 91 ? 12.204 2.035 -8.415 1.00 82.94 91 THR A CA 1
ATOM 693 C C . THR A 1 91 ? 10.838 1.391 -8.170 1.00 82.94 91 THR A C 1
ATOM 695 O O . THR A 1 91 ? 10.732 0.467 -7.366 1.00 82.94 91 THR A O 1
ATOM 698 N N . GLU A 1 92 ? 9.818 1.787 -8.936 1.00 85.31 92 GLU A N 1
ATOM 699 C CA . GLU A 1 92 ? 8.472 1.202 -8.883 1.00 85.31 92 GLU A CA 1
ATOM 700 C C . GLU A 1 92 ? 8.514 -0.292 -9.233 1.00 85.31 92 GLU A C 1
ATOM 702 O O . GLU A 1 92 ? 7.986 -1.125 -8.497 1.00 85.31 92 GLU A O 1
ATOM 707 N N . LYS A 1 93 ? 9.228 -0.673 -10.304 1.00 86.50 93 LYS A N 1
ATOM 708 C CA . LYS A 1 93 ? 9.402 -2.094 -10.666 1.00 86.50 93 LYS A CA 1
ATOM 709 C C . LYS A 1 93 ? 10.093 -2.883 -9.559 1.00 86.50 93 LYS A C 1
ATOM 711 O O . LYS A 1 93 ? 9.674 -3.992 -9.239 1.00 86.50 93 LYS A O 1
ATOM 716 N N . GLN A 1 94 ? 11.164 -2.333 -8.988 1.00 87.06 94 GLN A N 1
ATOM 717 C CA . GLN A 1 94 ? 11.936 -2.985 -7.930 1.00 87.06 94 GLN A CA 1
ATOM 718 C C . GLN A 1 94 ? 11.090 -3.247 -6.683 1.00 87.06 94 GLN A C 1
ATOM 720 O O . GLN A 1 94 ? 11.221 -4.320 -6.093 1.00 87.06 94 GLN A O 1
ATOM 725 N N . PHE A 1 95 ? 10.194 -2.327 -6.320 1.00 87.31 95 PHE A N 1
ATOM 726 C CA . PHE A 1 95 ? 9.245 -2.544 -5.231 1.00 87.31 95 PHE A CA 1
ATOM 727 C C . PHE A 1 95 ? 8.371 -3.779 -5.486 1.00 87.31 95 PHE A C 1
ATOM 729 O O . PHE A 1 95 ? 8.349 -4.702 -4.674 1.00 87.31 95 PHE A O 1
ATOM 736 N N . PHE A 1 96 ? 7.736 -3.870 -6.656 1.00 88.19 96 PHE A N 1
ATOM 737 C CA . PHE A 1 96 ? 6.886 -5.019 -6.984 1.00 88.19 96 PHE A CA 1
ATOM 738 C C . PHE A 1 96 ? 7.662 -6.328 -7.158 1.00 88.19 96 PHE A C 1
ATOM 740 O O . PHE A 1 96 ? 7.133 -7.396 -6.852 1.00 88.19 96 PHE A O 1
ATOM 747 N N . HIS A 1 97 ? 8.930 -6.276 -7.573 1.00 88.81 97 HIS A N 1
ATOM 748 C CA . HIS A 1 97 ? 9.802 -7.452 -7.544 1.00 88.81 97 HIS A CA 1
ATOM 749 C C . HIS A 1 97 ? 10.028 -7.967 -6.118 1.00 88.81 97 HIS A C 1
ATOM 751 O O . HIS A 1 97 ? 10.007 -9.179 -5.910 1.00 88.81 97 HIS A O 1
ATOM 757 N N . LYS A 1 98 ? 10.200 -7.070 -5.139 1.00 88.19 98 LYS A N 1
ATOM 758 C CA . LYS A 1 98 ? 10.317 -7.435 -3.720 1.00 88.19 98 LYS A CA 1
ATOM 759 C C . LYS A 1 98 ? 9.005 -7.996 -3.175 1.00 88.19 98 LYS A C 1
ATOM 761 O O . LYS A 1 98 ? 9.024 -9.053 -2.550 1.00 88.19 98 LYS A O 1
ATOM 766 N N . VAL A 1 99 ? 7.870 -7.369 -3.492 1.00 88.25 99 VAL A N 1
ATOM 767 C CA . VAL A 1 99 ? 6.534 -7.879 -3.126 1.00 88.25 99 VAL A CA 1
ATOM 768 C C . VAL A 1 99 ? 6.328 -9.292 -3.675 1.00 88.25 99 VAL A C 1
ATOM 770 O O . VAL A 1 99 ? 5.983 -10.197 -2.925 1.00 88.25 99 VAL A O 1
ATOM 773 N N . ASN A 1 100 ? 6.630 -9.525 -4.953 1.00 87.44 100 ASN A N 1
ATOM 774 C CA . ASN A 1 100 ? 6.496 -10.840 -5.586 1.00 87.44 100 ASN A CA 1
ATOM 775 C C . ASN A 1 100 ? 7.521 -11.881 -5.085 1.00 87.44 100 ASN A C 1
ATOM 777 O O . ASN A 1 100 ? 7.337 -13.076 -5.291 1.00 87.44 100 ASN A O 1
ATOM 781 N N . ALA A 1 101 ? 8.612 -11.451 -4.442 1.00 88.38 101 ALA A N 1
ATOM 782 C CA . ALA A 1 101 ? 9.547 -12.350 -3.765 1.00 88.38 101 ALA A CA 1
ATOM 783 C C . ALA A 1 101 ? 9.061 -12.755 -2.361 1.00 88.38 101 ALA A C 1
ATOM 785 O O . ALA A 1 101 ? 9.466 -13.802 -1.855 1.00 88.38 101 ALA A O 1
ATOM 786 N N . ARG A 1 102 ? 8.213 -11.933 -1.727 1.00 86.81 102 ARG A N 1
ATOM 787 C CA . ARG A 1 102 ? 7.616 -12.191 -0.406 1.00 86.81 102 ARG A CA 1
ATOM 788 C C . ARG A 1 102 ? 6.274 -12.912 -0.494 1.00 86.81 102 ARG A C 1
ATOM 790 O O . ARG A 1 102 ? 5.995 -13.777 0.330 1.00 86.81 102 ARG A O 1
ATOM 797 N N . LEU A 1 103 ? 5.466 -12.577 -1.495 1.00 86.44 103 LEU A N 1
ATOM 798 C CA . LEU A 1 103 ? 4.118 -13.095 -1.694 1.00 86.44 103 LEU A CA 1
ATOM 799 C C . LEU A 1 103 ? 4.063 -13.997 -2.922 1.00 86.44 103 LEU A C 1
ATOM 801 O O . LEU A 1 103 ? 4.562 -13.660 -3.993 1.00 86.44 103 LEU A O 1
ATOM 805 N N . SER A 1 104 ? 3.406 -15.145 -2.777 1.00 84.56 104 SER A N 1
ATOM 806 C CA . SER A 1 104 ? 3.164 -16.053 -3.895 1.00 84.56 104 SER A CA 1
ATOM 807 C C . SER A 1 104 ? 1.965 -15.563 -4.702 1.00 84.56 104 SER A C 1
ATOM 809 O O . SER A 1 104 ? 0.832 -15.662 -4.239 1.00 84.56 104 SER A O 1
ATOM 811 N N . ARG A 1 105 ? 2.214 -15.069 -5.922 1.00 87.06 105 ARG A N 1
ATOM 812 C CA . ARG A 1 105 ? 1.184 -14.601 -6.873 1.00 87.06 105 ARG A CA 1
ATOM 813 C C . ARG A 1 105 ? 0.296 -13.466 -6.318 1.00 87.06 105 ARG A C 1
ATOM 815 O O . ARG A 1 105 ? -0.922 -13.634 -6.263 1.00 87.06 105 ARG A O 1
ATOM 822 N N . PRO A 1 106 ? 0.875 -12.309 -5.949 1.00 90.56 106 PRO A N 1
ATOM 823 C CA . PRO A 1 106 ? 0.092 -11.144 -5.545 1.00 90.56 106 PRO A CA 1
ATOM 824 C C . PRO A 1 106 ? -0.792 -10.645 -6.700 1.00 90.56 106 PRO A C 1
ATOM 826 O O . PRO A 1 106 ? -0.366 -10.624 -7.859 1.00 90.56 106 PRO A O 1
ATOM 829 N N . ASN A 1 107 ? -2.014 -10.206 -6.390 1.00 91.94 107 ASN A N 1
ATOM 830 C CA . ASN A 1 107 ? -2.880 -9.556 -7.372 1.00 91.94 107 ASN A CA 1
ATOM 831 C C . ASN A 1 107 ? -2.412 -8.110 -7.557 1.00 91.94 107 ASN A C 1
ATOM 833 O O . ASN A 1 107 ? -2.563 -7.299 -6.649 1.00 91.94 107 ASN A O 1
ATOM 837 N N . ILE A 1 108 ? -1.830 -7.785 -8.712 1.00 91.81 108 ILE A N 1
ATOM 838 C CA . ILE A 1 108 ? -1.277 -6.453 -8.990 1.00 91.81 108 ILE A CA 1
ATOM 839 C C . ILE A 1 108 ? -2.062 -5.794 -10.127 1.00 91.81 108 ILE A C 1
ATOM 841 O O . ILE A 1 108 ? -2.141 -6.337 -11.229 1.00 91.81 108 ILE A O 1
ATOM 845 N N . PHE A 1 109 ? -2.585 -4.595 -9.878 1.00 93.69 109 PHE A N 1
ATOM 846 C CA . PHE A 1 109 ? -3.185 -3.714 -10.879 1.00 93.69 109 PHE A CA 1
ATOM 847 C C . PHE A 1 109 ? -2.268 -2.523 -11.146 1.00 93.69 109 PHE A C 1
ATOM 849 O O . PHE A 1 109 ? -1.646 -1.998 -10.227 1.00 93.69 109 PHE A O 1
ATOM 856 N N . ILE A 1 110 ? -2.206 -2.071 -12.399 1.00 91.06 110 ILE A N 1
ATOM 857 C CA . ILE A 1 110 ? -1.463 -0.867 -12.790 1.00 91.06 110 ILE A CA 1
ATOM 858 C C . ILE A 1 110 ? -2.466 0.152 -13.318 1.00 91.06 110 ILE A C 1
ATOM 860 O O . ILE A 1 110 ? -3.131 -0.085 -14.327 1.00 91.06 110 ILE A O 1
ATOM 864 N N . LEU A 1 111 ? -2.572 1.283 -12.629 1.00 92.31 111 LEU A N 1
ATOM 865 C CA . LEU A 1 111 ? -3.387 2.420 -13.022 1.00 92.31 111 LEU A CA 1
ATOM 866 C C . LEU A 1 111 ? -2.474 3.503 -13.583 1.00 92.31 111 LEU A C 1
ATOM 868 O O . LEU A 1 111 ? -1.732 4.140 -12.843 1.00 92.31 111 LEU A O 1
ATOM 872 N N . ASN A 1 112 ? -2.547 3.719 -14.893 1.00 89.81 112 ASN A N 1
ATOM 873 C CA . ASN A 1 112 ? -1.904 4.855 -15.545 1.00 89.81 112 ASN A CA 1
ATOM 874 C C . ASN A 1 112 ? -2.780 6.096 -15.326 1.00 89.81 112 ASN A C 1
ATOM 876 O O . ASN A 1 112 ? -3.788 6.285 -16.002 1.00 89.81 112 ASN A O 1
ATOM 880 N N . ASN A 1 113 ? -2.435 6.888 -14.318 1.00 86.75 113 ASN A N 1
ATOM 881 C CA . ASN A 1 113 ? -3.137 8.100 -13.924 1.00 86.75 113 ASN A CA 1
ATOM 882 C C . ASN A 1 113 ? -2.630 9.316 -14.716 1.00 86.75 113 ASN A C 1
ATOM 884 O O . ASN A 1 113 ? -1.457 9.348 -15.080 1.00 86.75 113 ASN A O 1
ATOM 888 N N . ARG A 1 114 ? -3.484 10.342 -14.873 1.00 81.06 114 ARG A N 1
ATOM 889 C CA . ARG A 1 114 ? -3.273 11.541 -15.721 1.00 81.06 114 ARG A CA 1
ATOM 890 C C . ARG A 1 114 ? -3.299 11.275 -17.235 1.00 81.06 114 ARG A C 1
ATOM 892 O O . ARG A 1 114 ? -2.548 11.891 -17.990 1.00 81.06 114 ARG A O 1
ATOM 899 N N . TRP A 1 115 ? -4.159 10.346 -17.656 1.00 72.31 115 TRP A N 1
ATOM 900 C CA . TRP A 1 115 ? -4.436 10.089 -19.072 1.00 72.31 115 TRP A CA 1
ATOM 901 C C . TRP A 1 115 ? -5.303 11.182 -19.703 1.00 72.31 115 TRP A C 1
ATOM 903 O O . TRP A 1 115 ? -6.226 11.667 -19.007 1.00 72.31 115 TRP A O 1
#

Secondary structure (DSSP, 8-state):
-------------SHHHHHHHHHH-TT--TT--------TTT-HHHHTT--------TTT-S-HHHHIIIIITT-SEEEEEEETTSPPPHHHHHHHHHHHHHSSS-EEEEEEE--

pLDDT: mean 80.5, std 11.64, range [30.94, 93.69]